Protein AF-A0A496PUV0-F1 (afdb_monomer)

pLDDT: mean 82.5, std 14.0, range [44.5, 97.12]

Sequence (84 aa):
MHVSMRKIQILFPEPQMKRLRELAKVEDRPVSEIVRRAVDRDLEQRAASLGLSPGRPPAFPTFDGGKIQTDAGRMKELIYGHSE

Solvent-accessible surface area (backbone atoms only — not comparable to full-atom values): 5697 Å² total; per-residue (Å²): 132,87,83,81,86,79,91,81,90,80,90,68,59,82,68,56,48,58,52,47,53,51,51,21,61,75,70,75,42,60,56,70,58,57,51,48,56,50,49,53,52,51,49,57,57,44,32,69,73,69,69,58,53,94,85,65,72,84,80,68,92,74,81,82,85,71,78,84,88,68,58,80,89,51,48,61,47,73,74,69,45,86,79,127

Structure (mmCIF, N/CA/C/O backbone):
data_AF-A0A496PUV0-F1
#
_entry.id   AF-A0A496PUV0-F1
#
loop_
_atom_site.group_PDB
_atom_site.id
_atom_site.type_symbol
_atom_site.label_atom_id
_atom_site.label_alt_id
_atom_site.label_comp_id
_atom_site.label_asym_id
_atom_site.label_entity_id
_atom_site.label_seq_id
_atom_site.pdbx_PDB_ins_code
_atom_site.Cartn_x
_atom_site.Cartn_y
_atom_site.Cartn_z
_atom_site.occupancy
_atom_site.B_iso_or_equiv
_atom_s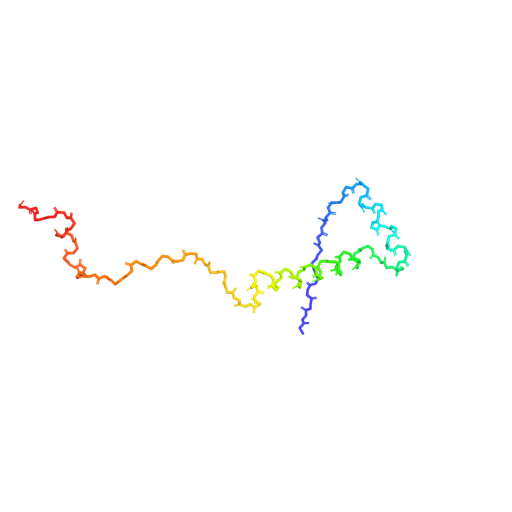ite.auth_seq_id
_a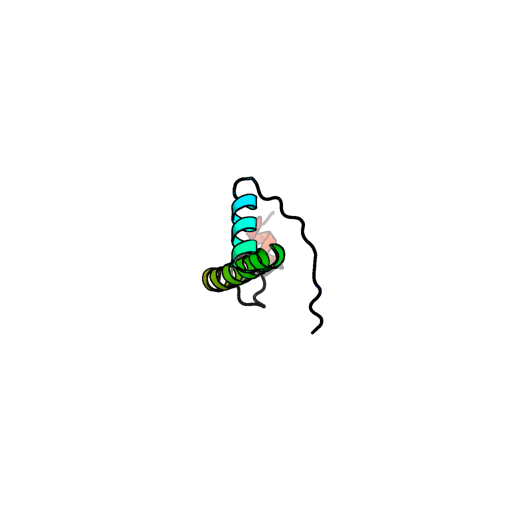tom_site.auth_comp_id
_atom_site.auth_asym_id
_atom_site.auth_atom_id
_atom_site.pdbx_PDB_model_num
ATOM 1 N N . MET A 1 1 ? -15.170 -11.440 -14.243 1.00 44.50 1 MET A N 1
ATOM 2 C CA . MET A 1 1 ? -13.787 -11.715 -13.791 1.00 44.50 1 MET A CA 1
ATOM 3 C C . MET A 1 1 ? -13.845 -12.025 -12.302 1.00 44.50 1 MET A C 1
ATOM 5 O O . MET A 1 1 ? -14.418 -11.233 -11.568 1.00 44.50 1 MET A O 1
ATOM 9 N N . HIS A 1 2 ? -13.370 -13.191 -11.862 1.00 51.56 2 HIS A N 1
ATOM 10 C CA . HIS A 1 2 ? -13.431 -13.588 -10.450 1.00 51.56 2 HIS A CA 1
ATOM 11 C C . HIS A 1 2 ? -12.303 -12.873 -9.690 1.00 51.56 2 HIS A C 1
ATOM 13 O O . HIS A 1 2 ? -11.128 -13.165 -9.914 1.00 51.56 2 HIS A O 1
ATOM 19 N N . VAL A 1 3 ? -12.634 -11.912 -8.826 1.00 65.19 3 VAL A N 1
ATOM 20 C CA . VAL A 1 3 ? -11.635 -11.242 -7.980 1.00 65.19 3 VAL A CA 1
ATOM 21 C C . VAL A 1 3 ? -11.257 -12.207 -6.860 1.00 65.19 3 VAL A C 1
ATOM 23 O O . VAL A 1 3 ? -12.032 -12.436 -5.937 1.00 65.19 3 VAL A O 1
ATOM 26 N N . SER A 1 4 ? -10.083 -12.826 -6.961 1.00 78.62 4 SER A N 1
ATOM 27 C CA . SER A 1 4 ? -9.585 -13.729 -5.919 1.00 78.62 4 SER A CA 1
ATOM 28 C C . SER A 1 4 ? -8.999 -12.909 -4.772 1.00 78.62 4 SER A C 1
ATOM 30 O O . SER A 1 4 ? -7.917 -12.337 -4.906 1.00 78.62 4 SER A O 1
ATOM 32 N N . MET A 1 5 ? -9.701 -12.838 -3.640 1.00 82.25 5 MET A N 1
ATOM 33 C CA . MET A 1 5 ? -9.179 -12.176 -2.444 1.00 82.25 5 MET A CA 1
ATOM 34 C C . MET A 1 5 ? -8.054 -13.007 -1.817 1.00 82.25 5 MET A C 1
ATOM 36 O O . MET A 1 5 ? -8.224 -14.193 -1.542 1.00 82.25 5 MET A O 1
ATOM 40 N N . ARG A 1 6 ? -6.906 -12.373 -1.551 1.00 86.69 6 ARG A N 1
ATOM 41 C CA . ARG A 1 6 ? -5.785 -12.975 -0.814 1.00 86.69 6 ARG A CA 1
ATOM 42 C C . ARG A 1 6 ? -5.624 -12.281 0.535 1.00 86.69 6 ARG A C 1
ATOM 44 O O . ARG A 1 6 ? -5.612 -11.055 0.603 1.00 86.69 6 ARG A O 1
ATOM 51 N N . LYS A 1 7 ? -5.506 -13.064 1.610 1.00 88.75 7 LYS A N 1
ATOM 52 C CA . LYS A 1 7 ? -5.286 -12.545 2.966 1.00 88.75 7 LYS A CA 1
ATOM 53 C C . LYS A 1 7 ? -3.791 -12.358 3.212 1.00 88.75 7 LYS A C 1
ATOM 55 O O . LYS A 1 7 ? -3.007 -13.259 2.935 1.00 88.75 7 LYS A O 1
ATOM 60 N N . ILE A 1 8 ? -3.420 -11.211 3.771 1.00 90.06 8 ILE A N 1
ATOM 61 C CA . ILE A 1 8 ? -2.055 -10.893 4.200 1.00 90.06 8 ILE A CA 1
ATOM 62 C C . ILE A 1 8 ? -2.124 -10.433 5.659 1.00 90.06 8 ILE A C 1
ATOM 64 O O . ILE A 1 8 ? -3.075 -9.753 6.049 1.00 90.06 8 ILE A O 1
ATOM 68 N N . GLN A 1 9 ? -1.142 -10.820 6.470 1.00 92.38 9 GLN A N 1
ATOM 69 C CA . GLN A 1 9 ? -0.968 -10.305 7.826 1.00 92.38 9 GLN A CA 1
ATOM 70 C C . GLN A 1 9 ? 0.135 -9.247 7.811 1.00 92.38 9 GLN A C 1
ATOM 72 O O . GLN A 1 9 ? 1.258 -9.533 7.406 1.00 92.38 9 GLN A O 1
ATOM 77 N N . ILE A 1 10 ? -0.195 -8.029 8.238 1.00 90.00 10 ILE A N 1
ATOM 78 C CA . ILE A 1 10 ? 0.735 -6.897 8.301 1.00 90.00 10 ILE A CA 1
ATOM 79 C C . ILE A 1 10 ? 0.848 -6.475 9.761 1.00 90.00 10 ILE A C 1
ATOM 81 O O . ILE A 1 10 ? -0.167 -6.307 10.440 1.00 90.00 10 ILE A O 1
ATOM 85 N N . LEU A 1 11 ? 2.080 -6.326 10.242 1.00 94.31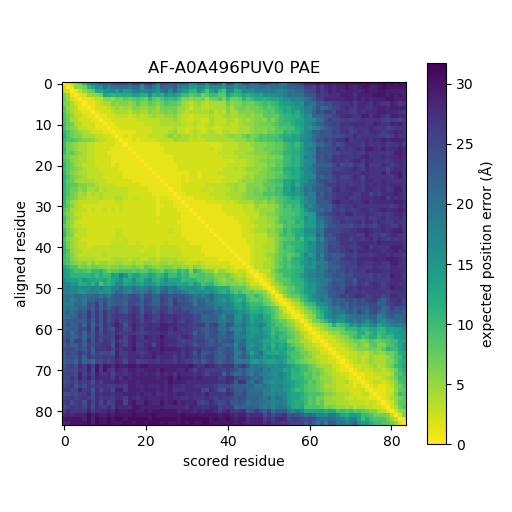 11 LEU A N 1
ATOM 86 C CA . LEU A 1 11 ? 2.348 -5.830 11.583 1.00 94.31 11 LEU A CA 1
ATOM 87 C C . LEU A 1 11 ? 2.460 -4.308 11.543 1.00 94.31 11 LEU A C 1
ATOM 89 O O . LEU A 1 11 ? 3.247 -3.758 10.777 1.00 94.31 11 LEU A O 1
ATOM 93 N N . PHE A 1 12 ? 1.700 -3.644 12.403 1.00 94.00 12 PHE A N 1
ATOM 94 C CA . PHE A 1 12 ? 1.776 -2.203 12.594 1.00 94.00 12 PHE A CA 1
ATOM 95 C C . PHE A 1 12 ? 2.197 -1.920 14.039 1.00 94.00 12 PHE A C 1
ATOM 97 O O . PHE A 1 12 ? 1.584 -2.468 14.961 1.00 94.00 12 PHE A O 1
ATOM 104 N N . PRO A 1 13 ? 3.219 -1.081 14.261 1.00 96.50 13 PRO A N 1
ATOM 105 C CA . PRO A 1 13 ? 3.618 -0.687 15.603 1.00 96.50 13 PRO A CA 1
ATOM 106 C C . PRO A 1 13 ? 2.610 0.297 16.214 1.00 96.50 13 PRO A C 1
ATOM 108 O O . PRO A 1 13 ? 1.883 1.008 15.514 1.00 96.50 13 PRO A O 1
ATOM 111 N N . GLU A 1 14 ? 2.604 0.409 17.539 1.00 94.50 14 GLU A N 1
ATOM 112 C CA . GLU A 1 14 ? 1.996 1.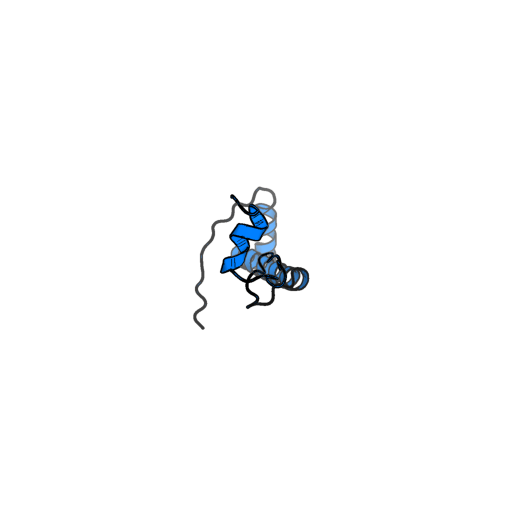570 18.194 1.00 94.50 14 GLU A CA 1
ATOM 113 C C . GLU A 1 14 ? 2.901 2.804 18.009 1.00 94.50 14 GLU A C 1
ATOM 115 O O . GLU A 1 14 ? 4.124 2.657 17.987 1.00 94.50 14 GLU A O 1
ATOM 120 N N . PRO A 1 15 ? 2.352 4.024 17.827 1.00 95.12 15 PRO A N 1
ATOM 121 C CA . PRO A 1 15 ? 0.944 4.426 17.963 1.00 95.12 15 PRO A CA 1
ATOM 122 C C . PRO A 1 15 ? 0.111 4.313 16.669 1.00 95.12 15 PRO A C 1
ATOM 124 O O . PRO A 1 15 ? -1.001 4.841 16.595 1.00 95.12 15 PRO A O 1
ATOM 127 N N . GLN A 1 16 ? 0.649 3.708 15.606 1.00 95.25 16 GLN A N 1
ATOM 128 C CA . GLN A 1 16 ? 0.003 3.695 14.287 1.00 95.25 16 GLN A CA 1
ATOM 129 C C . GLN A 1 16 ? -1.290 2.874 14.311 1.00 95.25 16 GLN A C 1
ATOM 131 O O . GLN A 1 16 ? -2.305 3.313 13.768 1.00 95.25 16 GLN A O 1
ATOM 136 N N . MET A 1 17 ? -1.286 1.732 15.007 1.00 96.19 17 MET A N 1
ATOM 137 C CA . MET A 1 17 ? -2.492 0.924 15.205 1.00 96.19 17 MET A CA 1
ATOM 138 C C . MET A 1 17 ? -3.587 1.673 15.953 1.00 96.19 17 MET A C 1
ATOM 140 O O . MET A 1 17 ? -4.747 1.615 15.537 1.00 96.19 17 MET A O 1
ATOM 144 N N . LYS A 1 18 ? -3.245 2.410 17.016 1.00 96.75 18 LYS A N 1
ATOM 145 C CA . LYS A 1 18 ? -4.207 3.262 17.718 1.00 96.75 18 LYS A CA 1
ATOM 146 C C . LYS A 1 18 ? -4.869 4.274 16.777 1.00 96.75 18 LYS A C 1
ATOM 148 O O . LYS A 1 18 ? -6.096 4.320 16.716 1.00 96.75 18 LYS A O 1
ATOM 153 N N . ARG A 1 19 ? -4.079 5.004 15.983 1.00 96.31 19 ARG A N 1
ATOM 154 C CA . ARG A 1 19 ? -4.593 5.997 15.019 1.00 96.31 19 ARG A CA 1
ATOM 155 C C . ARG A 1 19 ? -5.491 5.367 13.950 1.00 96.31 19 ARG A C 1
ATOM 157 O O . ARG A 1 19 ? -6.545 5.911 13.638 1.00 96.31 19 ARG A O 1
ATOM 164 N N . LEU A 1 20 ? -5.116 4.197 13.424 1.00 95.31 20 LEU A N 1
ATOM 165 C CA . LEU A 1 20 ? -5.940 3.454 12.462 1.00 95.31 20 LEU A CA 1
ATOM 166 C C . LEU A 1 20 ? -7.290 3.040 13.057 1.00 95.31 20 LEU A C 1
ATOM 168 O O . LEU A 1 20 ? -8.316 3.139 12.387 1.00 95.31 20 LEU A O 1
ATOM 172 N N . ARG A 1 21 ? -7.306 2.590 14.317 1.00 95.44 21 ARG A N 1
ATOM 173 C CA . ARG A 1 21 ? -8.546 2.225 15.017 1.00 95.44 21 ARG A CA 1
ATOM 174 C C . ARG A 1 21 ? -9.428 3.436 15.301 1.00 95.44 21 ARG A C 1
ATOM 176 O O . ARG A 1 21 ? -10.644 3.310 15.231 1.00 95.44 21 ARG A O 1
ATOM 183 N N . GLU A 1 22 ? -8.841 4.579 15.640 1.00 97.12 22 GLU A N 1
ATOM 184 C CA . GLU A 1 22 ? -9.580 5.832 15.834 1.00 97.12 22 GLU A CA 1
ATOM 185 C C . GLU A 1 22 ? -10.234 6.286 14.528 1.00 97.12 22 GLU A C 1
ATOM 187 O O . GLU A 1 22 ? -11.435 6.542 14.511 1.00 97.12 22 GLU A O 1
ATOM 192 N N . LEU A 1 23 ? -9.491 6.272 13.418 1.00 96.12 23 LEU A N 1
ATOM 193 C CA . LEU A 1 23 ? -10.031 6.612 12.102 1.00 96.12 23 LEU A CA 1
ATOM 194 C C . LEU A 1 23 ? -11.162 5.664 11.674 1.00 96.12 23 LEU A C 1
ATOM 196 O O . LEU A 1 23 ? -12.216 6.113 11.236 1.00 96.12 23 LEU A O 1
ATOM 200 N N . ALA A 1 24 ? -10.976 4.358 11.874 1.00 96.56 24 ALA A N 1
ATOM 201 C CA . ALA A 1 24 ? -11.990 3.341 11.601 1.00 96.56 24 ALA A CA 1
ATOM 202 C C . ALA A 1 24 ? -13.305 3.589 12.364 1.00 96.56 24 ALA A C 1
ATOM 204 O O . ALA A 1 24 ? -14.385 3.393 11.812 1.00 96.56 24 ALA A O 1
ATOM 205 N N . LYS A 1 25 ? -13.220 4.058 13.618 1.00 96.69 25 LYS A N 1
ATOM 206 C CA . LYS A 1 25 ? -14.398 4.432 14.415 1.00 96.69 25 LYS A CA 1
ATOM 207 C C . LYS A 1 25 ? -15.092 5.679 13.874 1.00 96.69 25 LYS A 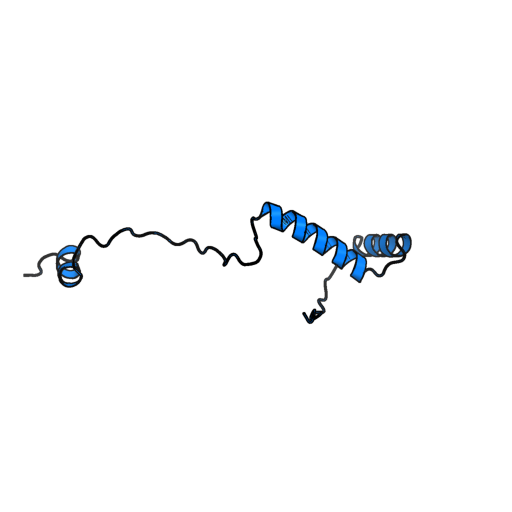C 1
ATOM 209 O O . LYS A 1 25 ? -16.313 5.708 13.842 1.00 96.69 25 LYS A O 1
ATOM 214 N N . VAL A 1 26 ? -14.328 6.696 13.474 1.00 97.00 26 VAL A N 1
ATOM 215 C CA . VAL A 1 26 ? -14.882 7.953 12.941 1.00 97.00 26 VAL A CA 1
ATOM 216 C C . VAL A 1 26 ? -15.595 7.722 11.608 1.00 97.00 26 VAL A C 1
ATOM 218 O O . VAL A 1 26 ? -16.652 8.298 11.374 1.00 97.00 26 VAL A O 1
ATOM 221 N N . GLU A 1 27 ? -15.040 6.871 10.746 1.00 95.06 27 GLU A N 1
ATOM 222 C CA . GLU A 1 27 ? -15.617 6.575 9.430 1.00 95.06 27 GLU A CA 1
ATOM 223 C C . GLU A 1 27 ? -16.687 5.470 9.440 1.00 95.06 27 GLU A C 1
ATOM 225 O O . GLU A 1 27 ? -17.261 5.199 8.385 1.00 95.06 27 GLU A O 1
ATOM 230 N N . ASP A 1 28 ? -16.925 4.823 10.587 1.00 96.25 28 ASP A N 1
ATOM 231 C CA . ASP A 1 28 ? -17.765 3.623 10.732 1.00 96.25 28 ASP A CA 1
ATOM 232 C C . ASP A 1 28 ? -17.400 2.516 9.722 1.00 96.25 28 ASP A C 1
ATOM 234 O O . ASP A 1 28 ? -18.220 1.968 8.982 1.00 96.25 28 ASP A O 1
ATOM 238 N N . ARG A 1 29 ? -16.098 2.223 9.627 1.00 95.06 29 ARG A N 1
ATOM 239 C CA . ARG A 1 29 ? -15.538 1.251 8.676 1.00 95.06 29 ARG A CA 1
ATOM 240 C C . ARG A 1 29 ? -14.521 0.348 9.357 1.00 95.06 29 ARG A C 1
ATOM 242 O O . ARG A 1 29 ? -13.767 0.798 10.215 1.00 95.06 29 ARG A O 1
ATOM 249 N N . PRO A 1 30 ? -14.407 -0.926 8.950 1.00 95.25 30 PRO A N 1
ATOM 250 C CA . PRO A 1 30 ? -13.381 -1.800 9.495 1.00 95.25 30 PRO A CA 1
ATOM 251 C C . PRO A 1 30 ? -11.985 -1.360 9.029 1.00 95.25 30 PRO A C 1
ATOM 253 O O . PRO A 1 30 ? -11.793 -0.892 7.906 1.00 95.25 30 PRO A O 1
ATOM 256 N N . VAL A 1 31 ? -10.978 -1.592 9.876 1.00 93.88 31 VAL A 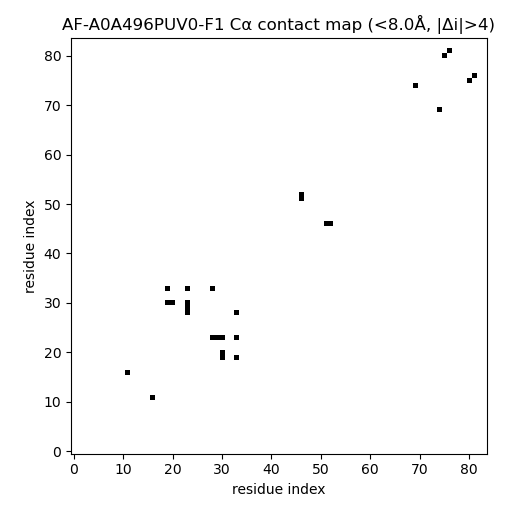N 1
ATOM 257 C CA . VAL A 1 31 ? -9.573 -1.223 9.606 1.00 93.88 31 VAL A CA 1
ATOM 258 C C . VAL A 1 31 ? -9.067 -1.807 8.280 1.00 93.88 31 VAL A C 1
ATOM 260 O O . VAL A 1 31 ? -8.310 -1.155 7.567 1.00 93.88 31 VAL A O 1
ATOM 263 N N . SER A 1 32 ? -9.509 -3.010 7.909 1.00 93.69 32 SER A N 1
ATOM 264 C CA . SER A 1 32 ? -9.143 -3.649 6.639 1.00 93.69 32 SER A CA 1
ATOM 265 C C . SER A 1 32 ? -9.595 -2.858 5.407 1.00 93.69 32 SER A C 1
ATOM 267 O O . SER A 1 32 ? -8.870 -2.832 4.416 1.00 93.69 32 SER A O 1
ATOM 269 N N . GLU A 1 33 ? -10.757 -2.203 5.458 1.00 94.00 33 GLU A N 1
ATOM 270 C CA . GLU A 1 33 ? -11.254 -1.353 4.367 1.00 94.00 33 GLU A CA 1
ATOM 271 C C . GLU A 1 33 ? -10.463 -0.049 4.279 1.00 94.00 33 GLU A C 1
ATOM 273 O O . GLU A 1 33 ? -10.114 0.385 3.183 1.00 94.00 33 GLU A O 1
ATOM 278 N N . ILE A 1 34 ? -10.128 0.545 5.430 1.00 95.19 34 ILE A N 1
ATOM 279 C CA . ILE A 1 34 ? -9.280 1.742 5.501 1.00 95.19 34 ILE A CA 1
ATOM 280 C C . ILE A 1 34 ? -7.915 1.462 4.866 1.00 95.19 34 ILE A C 1
ATOM 282 O O . ILE A 1 34 ? -7.465 2.216 4.003 1.00 95.19 34 ILE A O 1
ATOM 286 N N . VAL A 1 35 ? -7.281 0.348 5.247 1.00 94.00 35 VAL A N 1
ATOM 287 C CA . VAL A 1 35 ? -5.981 -0.058 4.699 1.00 94.00 35 VAL A CA 1
ATOM 288 C C . VAL A 1 35 ? -6.088 -0.345 3.204 1.00 94.00 35 VAL A C 1
ATOM 290 O O . VAL A 1 35 ? -5.255 0.146 2.450 1.00 94.00 35 VAL A O 1
ATOM 293 N N . ARG A 1 36 ? -7.121 -1.068 2.747 1.00 92.31 36 ARG A N 1
ATOM 294 C CA . ARG A 1 36 ? -7.289 -1.360 1.315 1.00 92.31 36 ARG A CA 1
ATOM 295 C C . ARG A 1 36 ? -7.403 -0.082 0.488 1.00 92.31 36 ARG A C 1
ATOM 297 O O . ARG A 1 36 ? -6.623 0.105 -0.431 1.00 92.31 36 ARG A O 1
ATOM 304 N N . ARG A 1 37 ? -8.271 0.849 0.893 1.00 93.50 37 ARG A N 1
ATOM 305 C CA . ARG A 1 37 ? -8.443 2.146 0.214 1.00 93.50 37 ARG A CA 1
ATOM 306 C C . ARG A 1 37 ? -7.192 3.017 0.245 1.00 93.50 37 ARG A C 1
ATOM 308 O O . ARG A 1 37 ? -6.970 3.815 -0.662 1.00 93.50 37 ARG A O 1
ATOM 315 N N . ALA A 1 38 ? -6.408 2.948 1.318 1.00 93.75 38 ALA A N 1
ATOM 316 C CA . ALA A 1 38 ? -5.138 3.660 1.394 1.00 93.75 38 ALA A CA 1
ATOM 317 C C . ALA A 1 38 ? -4.119 3.078 0.405 1.00 93.75 38 ALA A C 1
ATOM 319 O O . ALA A 1 38 ? -3.481 3.839 -0.315 1.00 93.75 38 ALA A O 1
ATOM 320 N N . VAL A 1 39 ? -4.022 1.748 0.338 1.00 92.56 39 VAL A N 1
ATOM 321 C CA . VAL A 1 39 ? -3.138 1.040 -0.595 1.00 92.56 39 VAL A CA 1
ATOM 322 C C . VAL A 1 39 ? -3.565 1.271 -2.042 1.00 92.56 39 VAL A C 1
ATOM 324 O O . VAL A 1 39 ? -2.710 1.595 -2.856 1.00 92.56 39 VAL A O 1
ATOM 327 N N . ASP A 1 40 ? -4.859 1.185 -2.359 1.00 91.69 40 ASP A N 1
ATOM 328 C CA . ASP A 1 40 ? -5.366 1.419 -3.717 1.00 91.69 40 ASP A CA 1
ATOM 329 C C . ASP A 1 40 ? -4.976 2.823 -4.213 1.00 91.69 40 ASP A C 1
ATOM 331 O O . ASP A 1 40 ? -4.400 2.967 -5.289 1.00 91.69 40 ASP A O 1
ATOM 335 N N . ARG A 1 41 ? -5.177 3.854 -3.378 1.00 91.44 41 ARG A N 1
ATOM 336 C CA . ARG A 1 41 ? -4.788 5.236 -3.706 1.00 91.44 41 ARG A CA 1
ATOM 337 C C . ARG A 1 41 ? -3.279 5.409 -3.884 1.00 91.44 41 ARG A C 1
ATOM 339 O O . ARG A 1 41 ? -2.856 6.084 -4.818 1.00 91.44 41 ARG A O 1
ATOM 346 N N . ASP A 1 42 ? -2.467 4.831 -2.999 1.00 91.75 42 ASP A N 1
ATOM 347 C CA . ASP A 1 42 ? -1.002 4.918 -3.097 1.00 91.75 42 ASP A CA 1
ATOM 348 C C . ASP A 1 42 ? -0.486 4.192 -4.351 1.00 91.7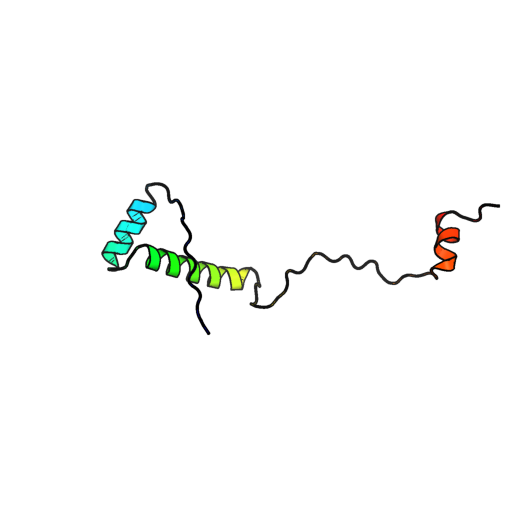5 42 ASP A C 1
ATOM 350 O O . ASP A 1 42 ? 0.375 4.717 -5.056 1.00 91.75 42 ASP A O 1
ATOM 354 N N . LEU A 1 43 ? -1.058 3.032 -4.690 1.00 87.62 43 LEU A N 1
ATOM 355 C CA . LEU A 1 43 ? -0.722 2.296 -5.908 1.00 87.62 43 LEU A CA 1
ATOM 356 C C . LEU A 1 43 ? -1.105 3.071 -7.169 1.00 87.62 43 LEU A C 1
ATOM 358 O O . LEU A 1 43 ? -0.290 3.142 -8.083 1.00 87.62 43 LEU A O 1
ATOM 362 N N . GLU A 1 44 ? -2.288 3.683 -7.223 1.00 86.38 44 GLU A N 1
ATOM 363 C CA . GLU A 1 44 ? -2.693 4.535 -8.350 1.00 86.38 44 GLU A CA 1
ATOM 364 C C . GLU A 1 44 ? -1.736 5.724 -8.530 1.00 86.38 44 GLU A C 1
ATOM 366 O O . GLU A 1 44 ? -1.258 5.983 -9.638 1.00 86.38 44 GLU A O 1
ATOM 371 N N . GLN A 1 45 ? -1.383 6.405 -7.435 1.00 85.19 45 GLN A N 1
ATOM 372 C CA . GLN A 1 45 ? -0.456 7.541 -7.453 1.00 85.19 45 GLN A CA 1
ATOM 373 C C . GLN A 1 45 ? 0.960 7.131 -7.892 1.00 85.19 45 GLN A C 1
ATOM 375 O O . GLN A 1 45 ? 1.596 7.799 -8.717 1.00 85.19 45 GLN A O 1
ATOM 380 N N . ARG A 1 46 ? 1.470 6.011 -7.371 1.00 81.94 46 ARG A N 1
ATOM 381 C CA . ARG A 1 46 ? 2.806 5.504 -7.710 1.00 81.94 46 ARG A CA 1
ATOM 382 C C . ARG A 1 46 ? 2.874 4.881 -9.092 1.00 81.94 46 ARG A C 1
ATOM 384 O O . ARG A 1 46 ? 3.903 5.030 -9.741 1.00 81.94 46 ARG A O 1
ATOM 391 N N . ALA A 1 47 ? 1.821 4.222 -9.569 1.00 76.44 47 ALA A N 1
ATOM 392 C CA . ALA A 1 47 ? 1.780 3.658 -10.916 1.00 76.44 47 ALA A CA 1
ATOM 393 C C . ALA A 1 47 ? 1.958 4.752 -11.978 1.00 76.44 47 ALA A C 1
ATOM 395 O O . ALA A 1 47 ? 2.748 4.573 -12.908 1.00 76.44 47 ALA A O 1
ATOM 396 N N . ALA A 1 48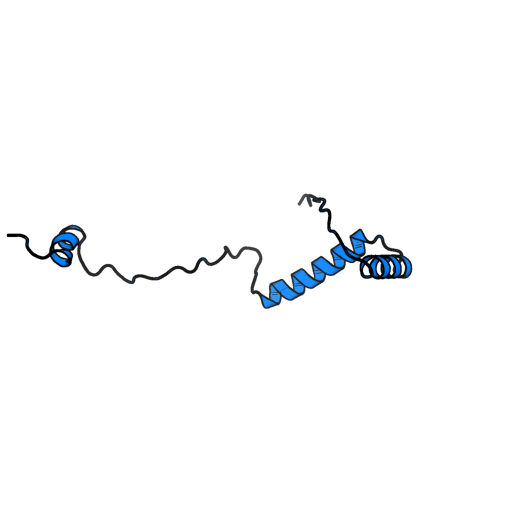 ? 1.318 5.912 -11.781 1.00 69.31 48 ALA A N 1
ATOM 397 C CA . ALA A 1 48 ? 1.522 7.092 -12.619 1.00 69.31 48 ALA A CA 1
ATOM 398 C C . ALA A 1 48 ? 2.977 7.595 -12.578 1.00 69.31 48 ALA A C 1
ATOM 400 O O . ALA A 1 48 ? 3.535 7.973 -13.605 1.00 69.31 48 ALA A O 1
ATOM 401 N N . SER A 1 49 ? 3.609 7.549 -11.403 1.00 68.44 49 SER A N 1
ATOM 402 C CA . SER A 1 49 ? 4.966 8.070 -11.183 1.00 68.44 49 SER A CA 1
ATOM 403 C C . SER A 1 49 ? 6.072 7.123 -11.671 1.00 68.44 49 SER A C 1
ATOM 405 O O . SER A 1 49 ? 7.131 7.567 -12.099 1.00 68.44 49 SER A O 1
ATOM 407 N N . LEU A 1 50 ? 5.833 5.811 -11.615 1.00 66.25 50 LEU A N 1
ATOM 408 C CA . LEU A 1 50 ? 6.787 4.763 -11.991 1.00 66.25 50 LEU A CA 1
ATOM 409 C C . LEU A 1 50 ? 6.627 4.297 -13.447 1.00 66.25 50 LEU A C 1
ATOM 411 O O . LEU A 1 50 ? 7.351 3.404 -13.884 1.00 66.25 50 LEU A O 1
ATOM 415 N N . GLY A 1 51 ? 5.670 4.856 -14.198 1.00 60.72 51 GLY A N 1
ATOM 416 C CA . GLY A 1 51 ? 5.379 4.427 -15.570 1.00 60.72 51 GLY A CA 1
ATOM 417 C C . GLY A 1 51 ? 4.992 2.946 -15.664 1.00 60.72 51 GLY A C 1
ATOM 418 O O . GLY A 1 51 ? 5.199 2.310 -16.703 1.00 60.72 51 GLY A O 1
ATOM 419 N N . LEU A 1 52 ? 4.468 2.380 -14.571 1.00 61.09 52 LEU A N 1
ATOM 420 C CA . LEU A 1 52 ? 4.014 0.997 -14.495 1.00 61.09 52 LEU A CA 1
ATOM 421 C C . LEU A 1 52 ? 2.644 0.910 -15.166 1.00 61.09 52 LEU A C 1
ATOM 423 O O . LEU A 1 52 ? 1.604 0.909 -14.513 1.00 61.09 52 LEU A O 1
ATOM 427 N N . SER A 1 53 ? 2.635 0.868 -16.496 1.00 57.06 53 SER A N 1
ATOM 428 C CA . SER A 1 53 ? 1.430 0.509 -17.237 1.00 57.06 53 SER A CA 1
ATOM 429 C C . SER A 1 53 ? 1.124 -0.977 -17.008 1.00 57.06 53 SER A C 1
ATOM 431 O O . SER A 1 53 ? 2.035 -1.806 -17.141 1.00 57.06 53 SER A O 1
ATOM 433 N N . PRO A 1 54 ? -0.130 -1.351 -16.698 1.00 53.72 54 PRO A N 1
ATOM 434 C CA . PRO A 1 54 ? -0.513 -2.754 -16.616 1.00 53.72 54 PRO A CA 1
ATOM 435 C C . PRO A 1 54 ? -0.245 -3.415 -17.975 1.00 53.72 54 PRO A C 1
ATOM 437 O O . PRO A 1 54 ? -0.834 -3.038 -18.983 1.00 53.72 54 PRO A O 1
ATOM 440 N N . GLY A 1 55 ? 0.698 -4.362 -18.007 1.00 57.41 55 GLY A N 1
ATOM 441 C CA . GLY A 1 55 ? 1.097 -5.087 -19.219 1.00 57.41 55 GLY A CA 1
ATOM 442 C C . GLY A 1 55 ? 2.495 -4.776 -19.761 1.00 57.41 55 GLY A C 1
ATOM 443 O O . GLY A 1 55 ? 2.913 -5.436 -20.708 1.00 57.41 55 GLY A O 1
ATOM 444 N N . ARG A 1 56 ? 3.254 -3.837 -19.175 1.00 54.22 56 ARG A N 1
ATOM 445 C CA . ARG A 1 56 ? 4.660 -3.649 -19.560 1.00 54.22 56 ARG A CA 1
ATOM 446 C C . ARG A 1 56 ? 5.528 -4.706 -18.858 1.00 54.22 56 ARG A C 1
ATOM 448 O O . ARG A 1 56 ? 5.640 -4.648 -17.632 1.00 54.22 56 ARG A O 1
ATOM 455 N N . PRO A 1 57 ? 6.134 -5.672 -19.576 1.00 60.22 57 PRO A N 1
ATOM 456 C CA . PRO A 1 57 ? 7.096 -6.572 -18.955 1.00 60.22 57 PRO A CA 1
ATOM 457 C C . PRO A 1 57 ? 8.255 -5.747 -18.377 1.00 60.22 57 PRO A C 1
ATOM 459 O O . PRO A 1 57 ? 8.600 -4.708 -18.954 1.00 60.22 57 PRO A O 1
ATOM 462 N N . PRO A 1 58 ? 8.841 -6.163 -17.239 1.00 58.97 58 PRO A N 1
ATOM 463 C CA . PRO A 1 58 ? 9.987 -5.469 -16.674 1.00 58.97 58 PRO A CA 1
ATOM 464 C C . PRO A 1 58 ? 11.074 -5.382 -17.745 1.00 58.97 58 PRO A C 1
ATOM 466 O O . PRO A 1 58 ? 11.527 -6.401 -18.268 1.00 58.97 58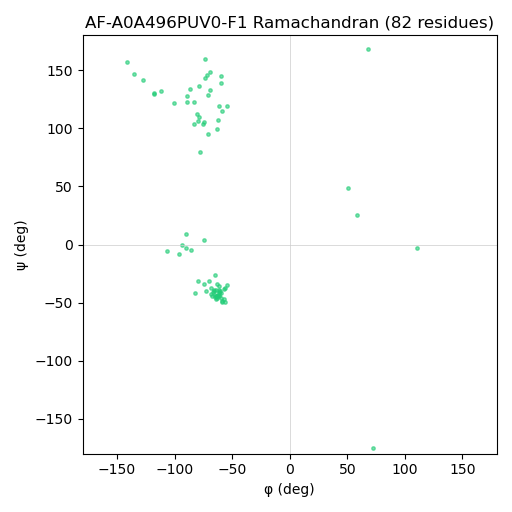 PRO A O 1
ATOM 469 N N . ALA A 1 59 ? 11.450 -4.157 -18.111 1.00 64.88 59 ALA A N 1
ATOM 470 C CA . ALA A 1 59 ? 12.555 -3.927 -19.023 1.00 64.88 59 ALA A CA 1
ATOM 471 C C . ALA A 1 59 ? 13.838 -4.282 -18.269 1.00 64.88 59 ALA A C 1
ATOM 473 O O . ALA A 1 59 ? 14.353 -3.482 -17.488 1.00 64.88 59 ALA A O 1
ATOM 474 N N . PHE A 1 60 ? 14.318 -5.513 -18.446 1.00 69.31 60 PHE A N 1
ATOM 475 C CA . PHE A 1 60 ? 15.673 -5.854 -18.043 1.00 69.31 60 PHE A CA 1
ATOM 476 C C . PHE A 1 60 ? 16.637 -4.948 -18.816 1.00 69.31 60 PHE A C 1
ATOM 478 O O . PHE A 1 60 ? 16.399 -4.703 -20.002 1.00 69.31 60 PHE A O 1
ATOM 485 N N . PRO A 1 61 ? 17.700 -4.433 -18.181 1.00 72.94 61 PRO A N 1
ATOM 486 C CA . PRO A 1 61 ? 18.710 -3.668 -18.891 1.00 72.94 61 PRO A CA 1
ATOM 487 C C . PRO A 1 61 ? 19.384 -4.590 -19.913 1.00 72.94 61 PRO A C 1
ATOM 489 O O . PRO A 1 61 ? 20.234 -5.408 -19.572 1.00 72.94 61 PRO A O 1
ATOM 492 N N . THR A 1 62 ? 18.956 -4.497 -21.168 1.00 73.75 62 THR A N 1
ATOM 493 C CA . THR A 1 62 ? 19.562 -5.204 -22.292 1.00 73.75 62 THR A CA 1
ATOM 494 C C . THR A 1 62 ? 20.662 -4.333 -22.874 1.00 73.75 62 THR A C 1
ATOM 496 O O . THR A 1 62 ? 20.413 -3.194 -23.267 1.00 73.75 62 THR A O 1
ATOM 499 N N . PHE A 1 63 ? 21.876 -4.870 -22.924 1.00 81.12 63 PHE A N 1
ATOM 500 C CA . PHE A 1 63 ? 22.995 -4.249 -23.619 1.00 81.12 63 PHE A CA 1
ATOM 501 C C . PHE A 1 63 ? 22.916 -4.595 -25.111 1.00 81.12 63 PHE A C 1
ATOM 503 O O . PHE A 1 63 ? 22.890 -5.774 -25.465 1.00 81.12 63 PHE A O 1
ATOM 510 N N . ASP A 1 64 ? 22.866 -3.582 -25.978 1.00 79.69 64 ASP A N 1
ATOM 511 C CA . ASP A 1 64 ? 23.000 -3.770 -27.424 1.00 79.69 64 ASP A CA 1
ATOM 512 C C . ASP A 1 64 ? 24.491 -3.848 -27.777 1.00 79.69 64 ASP A C 1
ATOM 514 O O . ASP A 1 64 ? 25.201 -2.842 -27.777 1.00 79.69 64 ASP A O 1
ATOM 518 N N . GLY A 1 65 ? 24.971 -5.065 -28.041 1.00 84.12 65 GLY A N 1
ATOM 519 C CA . GLY A 1 65 ? 26.356 -5.336 -28.431 1.00 84.12 65 GLY A CA 1
ATOM 520 C C . GLY A 1 65 ? 26.699 -4.951 -29.872 1.00 84.12 65 GLY A C 1
ATOM 521 O O . GLY A 1 65 ? 27.817 -5.213 -30.316 1.00 84.12 65 GLY A O 1
ATOM 522 N N . GLY A 1 66 ? 25.764 -4.347 -30.610 1.00 87.69 66 GLY A N 1
ATOM 523 C CA . GLY A 1 66 ? 25.940 -3.988 -32.008 1.00 87.69 66 GLY A CA 1
ATOM 524 C C . GLY A 1 66 ? 25.922 -5.195 -32.949 1.00 87.69 66 GLY A C 1
ATOM 525 O O . GLY A 1 66 ? 25.653 -6.337 -32.574 1.00 87.69 66 GLY A O 1
ATOM 526 N N . LYS A 1 67 ? 26.190 -4.932 -34.232 1.00 86.56 67 LYS A N 1
ATOM 527 C CA . LYS A 1 67 ? 26.218 -5.972 -35.267 1.00 86.56 67 LYS A CA 1
ATOM 528 C C . LYS A 1 67 ? 27.534 -6.741 -35.210 1.00 86.56 67 LYS A C 1
ATOM 530 O O . LYS A 1 67 ? 28.601 -6.135 -35.141 1.00 86.56 67 LYS A O 1
ATOM 535 N N . ILE A 1 68 ? 27.454 -8.065 -35.329 1.00 87.06 68 ILE A N 1
ATOM 536 C CA . ILE A 1 68 ? 28.632 -8.918 -35.505 1.00 87.06 68 ILE A CA 1
ATOM 537 C C . ILE A 1 68 ? 29.320 -8.512 -36.818 1.00 87.06 68 ILE A C 1
ATOM 539 O O . ILE A 1 68 ? 28.708 -8.556 -37.883 1.00 87.06 68 ILE A O 1
ATOM 543 N N . GLN A 1 69 ? 30.577 -8.072 -36.732 1.00 86.88 69 GLN A N 1
ATOM 544 C CA . GLN A 1 69 ? 31.329 -7.516 -37.868 1.00 86.88 69 GLN A CA 1
ATOM 545 C C . GLN A 1 69 ? 32.122 -8.564 -38.665 1.00 86.88 69 GLN A C 1
ATOM 547 O O . GLN A 1 69 ? 32.768 -8.222 -39.651 1.00 86.88 69 GLN A O 1
ATOM 552 N N . THR A 1 70 ? 32.115 -9.829 -38.243 1.00 85.00 70 THR A N 1
ATOM 553 C CA . THR A 1 70 ? 32.918 -10.894 -38.854 1.00 85.00 70 THR A CA 1
ATOM 554 C C . THR A 1 70 ? 32.150 -12.210 -38.906 1.00 85.00 70 THR A C 1
ATOM 556 O O . THR A 1 70 ? 31.215 -12.421 -38.136 1.00 85.00 70 THR A O 1
ATOM 559 N N . ASP A 1 71 ? 32.541 -13.095 -39.816 1.00 86.56 71 ASP A N 1
ATOM 560 C CA . ASP A 1 71 ? 31.968 -14.435 -39.910 1.00 86.56 71 ASP A CA 1
ATOM 561 C C . ASP A 1 71 ? 32.431 -15.328 -38.746 1.00 86.56 71 ASP A C 1
ATOM 563 O O . ASP A 1 71 ? 33.574 -15.227 -38.286 1.00 86.56 71 ASP A O 1
ATOM 567 N N . ALA A 1 72 ? 31.553 -16.231 -38.296 1.00 84.94 72 ALA A N 1
ATOM 568 C CA . ALA A 1 72 ? 31.811 -17.134 -37.176 1.00 84.94 72 ALA A CA 1
ATOM 569 C C . ALA A 1 72 ? 33.076 -17.987 -37.373 1.00 84.94 72 ALA A C 1
ATOM 571 O O . ALA A 1 72 ? 33.835 -18.186 -36.423 1.00 84.94 72 ALA A O 1
ATOM 572 N N . GLY A 1 73 ? 33.351 -18.438 -38.603 1.00 84.75 73 GLY A N 1
ATOM 573 C CA . GLY A 1 73 ? 34.528 -19.250 -38.917 1.00 84.75 73 GLY A CA 1
ATOM 574 C C . GLY A 1 73 ? 35.851 -18.506 -38.719 1.00 84.75 73 GLY A C 1
ATOM 575 O O . GLY A 1 73 ? 36.865 -19.121 -38.400 1.00 84.75 73 GLY A O 1
ATOM 576 N N . ARG A 1 74 ? 35.834 -17.172 -38.829 1.00 84.50 74 ARG A N 1
ATOM 577 C CA . ARG A 1 74 ? 37.029 -16.320 -38.756 1.00 84.50 74 ARG A CA 1
ATOM 578 C C . ARG A 1 74 ? 37.278 -15.731 -37.366 1.00 84.50 74 ARG A C 1
ATOM 580 O O . ARG A 1 74 ? 38.325 -15.139 -37.116 1.00 84.50 74 ARG A O 1
ATOM 587 N N . MET A 1 75 ? 36.334 -15.894 -36.436 1.00 84.50 75 MET A N 1
ATOM 588 C CA . MET A 1 75 ? 36.433 -15.332 -35.083 1.00 84.50 75 MET A CA 1
ATOM 589 C C . MET A 1 75 ? 37.655 -15.853 -34.318 1.00 84.50 75 MET A C 1
ATOM 591 O O . MET A 1 75 ? 38.324 -15.077 -33.641 1.00 84.50 75 MET A O 1
ATOM 595 N N . LYS A 1 76 ? 37.975 -17.148 -34.444 1.00 81.88 76 LYS A N 1
ATOM 596 C CA . LYS A 1 76 ? 39.116 -17.762 -33.745 1.00 81.88 76 LYS A CA 1
ATOM 597 C C . LYS A 1 76 ? 40.446 -17.145 -34.184 1.00 81.88 76 LYS A C 1
ATOM 599 O O . LYS A 1 76 ? 41.260 -16.797 -33.335 1.00 81.88 76 LYS A O 1
ATOM 604 N N . GLU A 1 77 ? 40.638 -16.977 -35.489 1.00 84.50 77 GLU A N 1
ATOM 605 C CA . GLU A 1 77 ? 41.850 -16.379 -36.065 1.00 84.50 77 GLU A CA 1
ATOM 606 C C . GLU A 1 77 ? 42.013 -14.915 -35.647 1.00 84.50 77 GLU A C 1
ATOM 608 O O . GLU A 1 77 ? 43.114 -14.479 -35.332 1.00 84.50 77 GLU A O 1
ATOM 613 N N . LEU A 1 78 ? 40.912 -14.161 -35.590 1.00 83.25 78 LEU A N 1
ATOM 614 C CA . LEU A 1 78 ? 40.930 -12.751 -35.195 1.00 83.25 78 LEU A CA 1
ATOM 615 C C . LEU A 1 78 ? 41.229 -12.544 -33.705 1.00 83.25 78 LEU A C 1
ATOM 617 O O . LEU A 1 78 ? 41.818 -11.530 -33.343 1.00 83.25 78 LEU A O 1
ATOM 621 N N . ILE A 1 79 ? 40.816 -13.480 -32.845 1.00 82.81 79 ILE A N 1
ATOM 622 C CA . ILE A 1 79 ? 41.039 -13.391 -31.394 1.00 82.81 79 ILE A CA 1
ATOM 623 C C . ILE A 1 79 ? 42.441 -13.876 -31.013 1.00 82.81 79 ILE A C 1
ATOM 625 O O . ILE A 1 79 ? 43.085 -13.262 -30.165 1.00 82.81 79 ILE A O 1
ATOM 629 N N . TYR A 1 80 ? 42.910 -14.973 -31.611 1.00 83.19 80 TYR A N 1
ATOM 630 C CA . TYR A 1 80 ? 44.140 -15.650 -31.184 1.00 83.19 80 TYR A CA 1
ATOM 631 C C . TYR A 1 80 ? 45.329 -15.451 -32.135 1.00 83.19 80 TYR A C 1
ATOM 633 O O . TYR A 1 80 ? 46.438 -15.863 -31.801 1.00 83.19 80 TYR A O 1
ATOM 641 N N . GLY A 1 81 ? 45.126 -14.808 -33.290 1.00 73.19 81 GLY A N 1
ATOM 642 C CA . GLY A 1 81 ? 46.127 -14.729 -34.353 1.00 73.19 81 GLY A CA 1
ATOM 643 C C . GLY A 1 81 ? 46.379 -16.088 -35.014 1.00 73.19 81 GLY A C 1
ATOM 644 O O . GLY A 1 81 ? 45.939 -17.134 -34.529 1.00 73.19 81 GLY A O 1
ATOM 645 N N . HIS A 1 82 ? 47.082 -16.085 -36.149 1.00 61.12 82 HIS A N 1
ATOM 646 C CA . HIS A 1 82 ? 47.554 -17.323 -36.769 1.00 61.12 82 HIS A CA 1
ATOM 647 C C . HIS A 1 82 ? 48.525 -18.017 -35.809 1.00 61.12 82 HIS A C 1
ATOM 649 O O . HIS A 1 82 ? 49.640 -17.551 -35.597 1.00 61.12 82 HIS A O 1
ATOM 655 N N . SER A 1 83 ? 48.081 -19.113 -35.196 1.00 57.72 83 SER A N 1
ATOM 656 C CA . SER A 1 83 ? 48.997 -20.097 -34.628 1.00 57.72 83 SER A CA 1
ATOM 657 C C . SER A 1 83 ? 49.585 -20.858 -35.815 1.00 57.72 83 SER A C 1
ATOM 659 O O . SER A 1 83 ? 48.849 -21.601 -36.467 1.00 57.72 83 SER A O 1
ATOM 661 N N . GLU A 1 84 ? 50.843 -20.565 -36.150 1.00 50.66 84 GLU A N 1
ATOM 662 C CA . GLU A 1 84 ? 51.654 -21.375 -37.073 1.00 50.66 84 GLU A CA 1
ATOM 663 C C . GLU A 1 84 ? 51.788 -22.824 -36.582 1.00 50.66 84 GLU A C 1
ATOM 665 O O . GLU A 1 84 ? 51.854 -23.034 -35.345 1.00 50.66 84 GLU A O 1
#

Radius of gyration: 27.68 Å; Cα contacts (8 Å, |Δi|>4): 14; chains: 1; bounding box: 69×29×58 Å

Secondary structure (DSSP, 8-state):
-------------TTHHHHHHHHHHHTT--HHHHHHHHHHHHHHHHHHHHT--TT--------------S-GGGHHHHHH----

Nearest PDB structures (foldseek):
  2k5j-assembly1_A  TM=5.701E-01  e=4.547E-01  Shigella flexneri 5 str. 8401
  5x3t-assembly1_E  TM=5.401E-01  e=1.642E+00  Mycobacterium tuberculosis H37Rv

Foldseek 3Di:
DDDDDDDDDDDDDPPVVVVLVVVCVVVVHDSVVVVVVVVVVVCVVVCVVVVVDVPDDPPDPDDDPDDDPDDPVCPVCVVPNDPD

Mean predicted aligned error: 14.42 Å